Protein AF-A0A9D5K988-F1 (afdb_monomer_lite)

Secondary structure (DSSP, 8-state):
---HHHHHHHHHHHHHHHHHHHHHHHHTT-SPP--HHHHHHHHHHHHHHHHHHHHHHHHHTT-TTHHHHHHHHHHHHHHHHHHHHHHHHHTT-HHHHHHHHHHHHHHHHHHHHT---HHHHHHHHHHHHHHHHHHHHHHHHHHHHHS-THHHHHHHHHHHHHHHHHHHHHHHHHHHHTT-

InterPro domains:
  IPR058371 Domain of unknown function DUF8058 [PF26247] (1-113)

Organism: NCBI:txid2052148

Radius of gyration: 17.26 Å; chains: 1; bounding box: 43×41×44 Å

Foldseek 3Di:
DVPLQVQLVLLQVVLVVLVVVVVVCVVVVVQDPDALLSVLLNVLSNVLSVLSNVLSVCSVVVHPCSLLSSLLSLLSLLLNLVVQLVVCVVVVVVVSNVVSVVSNVVSVVVLVVPDDDLSSVVSSLVSNLVSLCSNLVSVQVRDVVPHDNPPSVVSVVVVVVVSVVSVVVSVVVVVVVVVD

Sequence (180 aa):
MKHKWITAIYGFVIGAAMVVTWIALFVTGQAEPLRCGFTAHLFSELLTAVFMIVAGVLIMAGRRTQRWVTYFGFGLLLNATLGAFVFYIVNFSIGIFLMSFLSFAVTVVLAAINYERLRDLTFLTLGVVLYACINIGGEALESIVQGPIAQSLWGILTYISLAFVSVVVLLIIQIRRDKD

pLDDT: mean 87.68, std 13.34, range [54.44, 98.56]

Structure (mmCIF, N/CA/C/O backbone):
data_AF-A0A9D5K988-F1
#
_entry.id   AF-A0A9D5K988-F1
#
loop_
_atom_site.group_PDB
_atom_site.id
_atom_site.type_symbol
_atom_site.label_atom_id
_atom_site.label_alt_id
_atom_site.label_comp_id
_atom_site.label_asym_id
_atom_site.label_entity_id
_atom_site.label_seq_id
_atom_site.pdbx_PDB_ins_code
_atom_site.Cartn_x
_atom_site.Cartn_y
_atom_site.Cartn_z
_atom_site.occupancy
_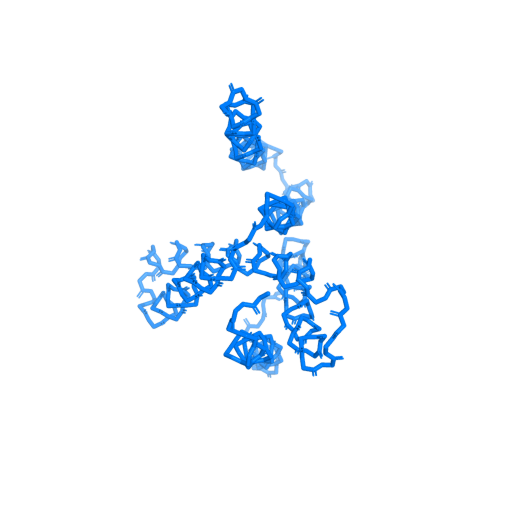atom_site.B_iso_or_equiv
_atom_site.auth_seq_id
_atom_site.auth_comp_id
_atom_site.auth_asym_id
_atom_site.auth_atom_id
_atom_site.pdbx_PDB_model_num
ATOM 1 N N . MET A 1 1 ? -11.200 0.678 16.483 1.00 89.56 1 MET A N 1
ATOM 2 C CA . MET A 1 1 ? -11.257 -0.339 15.415 1.00 89.56 1 MET A CA 1
ATOM 3 C C . MET A 1 1 ? -12.193 -1.431 15.873 1.00 89.56 1 MET A C 1
ATOM 5 O O . MET A 1 1 ? -11.963 -1.977 16.951 1.00 89.56 1 MET A O 1
ATOM 9 N N . LYS A 1 2 ? -13.243 -1.695 15.094 1.00 89.31 2 LYS A N 1
ATOM 10 C CA . LYS A 1 2 ? -14.290 -2.671 15.423 1.00 89.31 2 LYS A CA 1
ATOM 11 C C . LYS A 1 2 ? -13.828 -4.106 15.148 1.00 89.31 2 LYS A C 1
ATOM 13 O O . LYS A 1 2 ? -14.024 -4.980 15.981 1.00 89.31 2 LYS A O 1
ATOM 18 N N . HIS A 1 3 ? -13.112 -4.326 14.043 1.00 94.38 3 HIS A N 1
ATOM 19 C CA . HIS A 1 3 ? -12.713 -5.659 13.573 1.00 94.38 3 HIS A CA 1
ATOM 20 C C . HIS A 1 3 ? -11.201 -5.877 13.698 1.00 94.38 3 HIS A C 1
ATOM 22 O O . HIS A 1 3 ? -10.508 -6.144 12.715 1.00 94.38 3 HIS A O 1
ATOM 28 N N . LYS A 1 4 ? -10.674 -5.734 14.922 1.00 95.00 4 LYS A N 1
ATOM 29 C CA . LYS A 1 4 ? -9.226 -5.769 15.205 1.00 95.00 4 LYS A CA 1
ATOM 30 C C . LYS A 1 4 ? -8.548 -7.045 14.704 1.00 95.00 4 LYS A C 1
ATOM 32 O O . LYS A 1 4 ? -7.587 -6.951 13.955 1.00 95.00 4 LYS A O 1
ATOM 37 N N . TRP A 1 5 ? -9.067 -8.215 15.072 1.00 96.81 5 TRP A N 1
ATOM 38 C CA . TRP A 1 5 ? -8.434 -9.502 14.761 1.00 96.81 5 TRP A CA 1
ATOM 39 C C . TRP A 1 5 ? -8.309 -9.772 13.264 1.00 96.81 5 TRP A C 1
ATOM 41 O O . TRP A 1 5 ? -7.213 -10.042 12.786 1.00 96.81 5 TRP A O 1
ATOM 51 N N . ILE A 1 6 ? -9.407 -9.623 12.518 1.00 97.69 6 ILE A N 1
ATOM 52 C CA . ILE A 1 6 ? -9.414 -9.825 11.061 1.00 97.69 6 ILE A CA 1
ATOM 53 C C . ILE A 1 6 ? -8.446 -8.846 10.392 1.00 97.69 6 ILE A C 1
ATOM 55 O O . ILE A 1 6 ? -7.650 -9.245 9.549 1.00 97.69 6 ILE A O 1
ATOM 59 N N . THR A 1 7 ? -8.460 -7.580 10.820 1.00 97.88 7 THR A N 1
ATOM 60 C CA . THR A 1 7 ? -7.563 -6.552 10.272 1.00 97.88 7 THR A CA 1
ATOM 61 C C . THR A 1 7 ? -6.094 -6.856 10.567 1.00 97.88 7 THR A C 1
ATOM 63 O O . THR A 1 7 ? -5.241 -6.664 9.704 1.00 97.88 7 THR A O 1
ATOM 66 N N . ALA A 1 8 ? -5.794 -7.357 11.768 1.00 97.94 8 ALA A N 1
ATOM 67 C CA . ALA A 1 8 ? -4.438 -7.703 12.165 1.00 97.94 8 ALA A CA 1
ATOM 68 C C . ALA A 1 8 ? -3.888 -8.890 11.369 1.00 97.94 8 ALA A C 1
ATOM 70 O O . ALA A 1 8 ? -2.776 -8.812 10.851 1.00 97.94 8 ALA A O 1
ATOM 71 N N . ILE A 1 9 ? -4.685 -9.956 11.239 1.00 98.00 9 ILE A N 1
ATOM 72 C CA . ILE A 1 9 ? -4.328 -11.143 10.453 1.00 98.00 9 ILE A CA 1
ATOM 73 C C . ILE A 1 9 ? -4.134 -10.752 8.991 1.00 98.00 9 ILE A C 1
ATOM 75 O O . ILE A 1 9 ? -3.117 -11.102 8.402 1.00 98.00 9 ILE A O 1
ATOM 79 N N . TYR A 1 10 ? -5.063 -9.976 8.426 1.00 98.12 10 TYR A N 1
ATOM 80 C CA . TYR A 1 10 ? -4.963 -9.495 7.052 1.00 98.12 10 TYR A CA 1
ATOM 81 C C . TYR A 1 10 ? -3.666 -8.715 6.811 1.00 98.12 10 TYR A C 1
ATOM 83 O O . TYR A 1 10 ? -2.923 -9.038 5.887 1.00 98.12 10 TYR A O 1
ATOM 91 N N . GLY A 1 11 ? -3.353 -7.736 7.668 1.00 97.56 11 GLY A N 1
ATOM 92 C CA . GLY A 1 11 ? -2.128 -6.946 7.537 1.00 97.56 11 GLY A CA 1
ATOM 93 C C . GLY A 1 11 ? -0.860 -7.786 7.647 1.00 97.56 11 GLY A C 1
ATOM 94 O O . GLY A 1 11 ? 0.047 -7.642 6.830 1.00 97.56 11 GLY A O 1
ATOM 95 N N . PHE A 1 12 ? -0.819 -8.719 8.599 1.00 96.94 12 PHE A N 1
ATOM 96 C CA . PHE A 1 12 ? 0.323 -9.611 8.758 1.00 96.94 12 PHE A CA 1
ATOM 97 C C . PHE A 1 12 ? 0.510 -10.533 7.546 1.00 96.94 12 PHE A C 1
ATOM 99 O O . PHE A 1 12 ? 1.614 -10.625 7.017 1.00 96.94 12 PHE A O 1
ATOM 106 N N . VAL A 1 13 ? -0.565 -11.177 7.079 1.00 97.50 13 VAL A N 1
ATOM 107 C CA . VAL A 1 13 ? -0.522 -12.120 5.951 1.00 97.50 13 VAL A CA 1
ATOM 108 C C . VAL A 1 13 ? -0.138 -11.416 4.654 1.00 97.50 13 VAL A C 1
ATOM 110 O O . VAL A 1 13 ? 0.760 -11.893 3.968 1.00 97.50 13 VAL A O 1
ATOM 113 N N . ILE A 1 14 ? -0.759 -10.277 4.328 1.00 97.88 14 ILE A N 1
ATOM 114 C CA . ILE A 1 14 ? -0.429 -9.533 3.104 1.00 97.88 14 ILE A CA 1
ATOM 115 C C . ILE A 1 14 ? 1.012 -9.030 3.147 1.00 97.88 14 ILE A C 1
ATOM 117 O O . ILE A 1 14 ? 1.755 -9.242 2.193 1.00 97.88 14 ILE A O 1
ATOM 121 N N . GLY A 1 15 ? 1.438 -8.419 4.255 1.00 97.88 15 GLY A N 1
ATOM 122 C CA . GLY A 1 15 ? 2.808 -7.926 4.365 1.00 97.88 15 GLY A CA 1
ATOM 123 C C . GLY A 1 15 ? 3.845 -9.052 4.283 1.00 97.88 15 GLY A C 1
ATOM 124 O O . GLY A 1 15 ? 4.831 -8.924 3.562 1.00 97.88 15 GLY A O 1
ATOM 125 N N . ALA A 1 16 ? 3.603 -10.192 4.938 1.00 97.75 16 ALA A N 1
ATOM 126 C CA . ALA A 1 16 ? 4.477 -11.360 4.827 1.00 97.75 16 ALA A CA 1
ATOM 127 C C . ALA A 1 16 ? 4.503 -11.927 3.397 1.00 97.75 16 ALA A C 1
ATOM 129 O O . ALA A 1 16 ? 5.577 -12.227 2.880 1.00 97.75 16 ALA A O 1
ATOM 130 N N . ALA A 1 17 ? 3.347 -12.024 2.734 1.00 96.50 17 ALA A N 1
ATOM 131 C CA . ALA A 1 17 ? 3.252 -12.493 1.354 1.00 96.50 17 ALA A CA 1
ATOM 132 C C . ALA A 1 17 ? 4.014 -11.583 0.379 1.00 96.50 17 ALA A C 1
ATOM 134 O O . ALA A 1 17 ? 4.691 -12.093 -0.512 1.00 96.50 17 ALA A O 1
ATOM 135 N N . MET A 1 18 ? 3.973 -10.258 0.569 1.00 96.94 18 MET A N 1
ATOM 136 C CA . MET A 1 18 ? 4.767 -9.312 -0.226 1.00 96.94 18 MET A CA 1
ATOM 137 C C . MET A 1 18 ? 6.272 -9.561 -0.062 1.00 96.94 18 MET A C 1
ATOM 139 O O . MET A 1 18 ? 6.986 -9.661 -1.057 1.00 96.94 18 MET A O 1
ATOM 143 N N . VAL A 1 19 ? 6.756 -9.732 1.175 1.00 97.44 19 VAL A N 1
ATOM 144 C CA . VAL A 1 19 ? 8.176 -10.038 1.435 1.00 97.44 19 VAL A CA 1
ATOM 145 C C . VAL A 1 19 ? 8.583 -11.361 0.784 1.00 97.44 19 VAL A C 1
ATOM 147 O O . VAL A 1 19 ? 9.605 -11.421 0.105 1.00 97.44 19 VAL A O 1
ATOM 150 N N . VAL A 1 20 ? 7.776 -12.412 0.951 1.00 97.31 20 VAL A N 1
ATOM 151 C CA . VAL A 1 20 ? 8.038 -13.730 0.349 1.00 97.31 20 VAL A CA 1
ATOM 152 C C . VAL A 1 20 ? 8.060 -13.647 -1.177 1.00 97.31 20 VAL A C 1
ATOM 154 O O . VAL A 1 20 ? 8.944 -14.232 -1.797 1.00 97.31 20 VAL A O 1
ATOM 157 N N . THR A 1 21 ? 7.135 -12.894 -1.777 1.00 94.62 21 THR A N 1
ATOM 158 C CA . THR A 1 21 ? 7.072 -12.693 -3.232 1.00 94.62 21 THR A CA 1
ATOM 159 C C . THR A 1 21 ? 8.353 -12.042 -3.743 1.00 94.62 21 THR A C 1
ATOM 161 O O . THR A 1 21 ? 8.974 -12.567 -4.662 1.00 94.62 21 THR A O 1
ATOM 164 N N . TRP A 1 22 ? 8.813 -10.964 -3.104 1.00 95.44 22 TRP A N 1
ATOM 165 C CA . TRP A 1 22 ? 10.065 -10.313 -3.490 1.00 95.44 22 TRP A CA 1
ATOM 166 C C . TRP A 1 22 ? 11.281 -11.223 -3.341 1.00 95.44 22 TRP A C 1
ATOM 168 O O . TRP A 1 22 ? 12.094 -11.307 -4.259 1.00 95.44 22 TRP A O 1
ATOM 178 N N . ILE A 1 23 ? 11.391 -11.956 -2.228 1.00 95.88 23 ILE A N 1
ATOM 179 C CA . ILE A 1 23 ? 12.470 -12.936 -2.038 1.00 95.88 23 ILE A CA 1
ATOM 180 C C . ILE A 1 23 ? 12.448 -13.978 -3.164 1.00 95.88 23 ILE A C 1
ATOM 182 O O . ILE A 1 23 ? 13.494 -14.272 -3.741 1.00 95.88 23 ILE A O 1
ATOM 186 N N . ALA A 1 24 ? 11.272 -14.506 -3.515 1.00 95.81 24 ALA A N 1
ATOM 187 C CA . ALA A 1 24 ? 11.129 -15.480 -4.591 1.00 95.81 24 ALA A CA 1
ATOM 188 C C . ALA A 1 24 ? 11.544 -14.905 -5.955 1.00 95.81 24 ALA A C 1
ATOM 190 O O . ALA A 1 24 ? 12.272 -15.571 -6.691 1.00 95.81 24 ALA A O 1
ATOM 191 N N . LEU A 1 25 ? 11.153 -13.667 -6.278 1.00 93.62 25 LEU A N 1
ATOM 192 C CA . LEU A 1 25 ? 11.545 -12.995 -7.523 1.00 93.62 25 LEU A CA 1
ATOM 193 C C . LEU A 1 25 ? 13.066 -12.813 -7.626 1.00 93.62 25 LEU A C 1
ATOM 195 O O . LEU A 1 25 ? 13.643 -13.071 -8.682 1.00 93.62 25 LEU A O 1
ATOM 199 N N . PHE A 1 26 ? 13.736 -12.440 -6.532 1.00 94.38 26 PHE A N 1
ATOM 200 C CA . PHE A 1 26 ? 15.198 -12.335 -6.511 1.00 94.38 26 PHE A CA 1
ATOM 201 C C . PHE A 1 26 ? 15.884 -13.696 -6.654 1.00 94.38 26 PHE A C 1
ATOM 203 O O . PHE A 1 26 ? 16.802 -13.836 -7.457 1.00 94.38 26 PHE A O 1
ATOM 210 N N . VAL A 1 27 ? 15.430 -14.712 -5.914 1.00 96.50 27 VAL A N 1
ATOM 211 C CA . VAL A 1 27 ? 16.026 -16.060 -5.943 1.00 96.50 27 VAL A CA 1
ATOM 212 C C . VAL A 1 27 ? 15.844 -16.738 -7.303 1.00 96.50 27 VAL A C 1
ATOM 214 O O . VAL A 1 27 ? 16.730 -17.461 -7.751 1.00 96.50 27 VAL A O 1
ATOM 217 N N . THR A 1 28 ? 14.719 -16.498 -7.978 1.00 96.75 28 THR A N 1
ATOM 218 C CA . THR A 1 28 ? 14.427 -17.063 -9.309 1.00 96.75 28 THR A CA 1
ATOM 219 C C . THR A 1 28 ? 15.022 -16.256 -10.464 1.00 96.75 28 THR A C 1
ATOM 221 O O . THR A 1 28 ? 14.888 -16.668 -11.615 1.00 96.75 28 THR A O 1
ATOM 224 N N . GLY A 1 29 ? 15.670 -15.118 -10.187 1.00 93.56 29 GLY A N 1
ATOM 225 C CA . GLY A 1 29 ? 16.202 -14.225 -11.220 1.00 93.56 29 GLY A CA 1
ATOM 226 C C . GLY A 1 29 ? 15.121 -13.530 -12.056 1.00 93.56 29 GLY A C 1
ATOM 227 O O . GLY A 1 29 ? 15.412 -13.065 -13.152 1.00 93.56 29 GLY A O 1
ATOM 228 N N . GLN A 1 30 ? 13.880 -13.479 -11.561 1.00 92.38 30 GLN A N 1
ATOM 229 C CA . GLN A 1 30 ? 12.759 -12.786 -12.205 1.00 92.38 30 GLN A CA 1
ATOM 230 C C . GLN A 1 30 ? 12.681 -11.300 -11.825 1.00 92.38 30 GLN A C 1
ATOM 232 O O . GLN A 1 30 ? 11.914 -10.556 -12.429 1.00 92.38 30 GLN A O 1
ATOM 237 N N . ALA A 1 31 ? 13.455 -10.863 -10.829 1.00 90.31 31 ALA A N 1
ATOM 238 C CA . ALA A 1 31 ? 13.594 -9.451 -10.498 1.00 90.31 31 ALA A CA 1
ATOM 239 C C . ALA A 1 31 ? 14.332 -8.696 -11.616 1.00 90.31 31 ALA A C 1
ATOM 241 O O . ALA A 1 31 ? 15.368 -9.150 -12.109 1.00 90.31 31 ALA A O 1
ATOM 242 N N . GLU A 1 32 ? 13.817 -7.526 -11.991 1.00 85.62 32 GLU A N 1
ATOM 243 C CA . GLU A 1 32 ? 14.482 -6.656 -12.959 1.00 85.62 32 GLU A CA 1
ATOM 244 C C . GLU A 1 32 ? 15.835 -6.140 -12.425 1.00 85.62 32 GLU A C 1
ATOM 246 O O . GLU A 1 32 ? 16.062 -6.088 -11.209 1.00 85.62 32 GLU A O 1
ATOM 251 N N . PRO A 1 33 ? 16.760 -5.725 -13.313 1.00 86.00 33 PRO A N 1
ATOM 252 C CA . PRO A 1 33 ? 17.995 -5.073 -12.899 1.00 86.00 33 PRO A CA 1
ATOM 253 C C . PRO A 1 33 ? 17.725 -3.835 -12.036 1.00 86.00 33 PRO A C 1
ATOM 255 O O . PRO A 1 33 ? 16.810 -3.060 -12.311 1.00 86.00 33 PRO A O 1
ATOM 258 N N . LEU A 1 34 ? 18.578 -3.600 -11.034 1.00 82.81 34 LEU A N 1
ATOM 259 C CA . LEU A 1 34 ? 18.477 -2.445 -10.139 1.00 82.81 34 LEU A CA 1
ATOM 260 C C . LEU A 1 34 ? 18.705 -1.127 -10.898 1.00 82.81 34 LEU A C 1
ATOM 262 O O . LEU A 1 34 ? 19.826 -0.636 -11.026 1.00 82.81 34 LEU A O 1
ATOM 266 N N . ARG A 1 35 ? 17.612 -0.560 -11.405 1.00 86.12 35 ARG A N 1
ATOM 267 C CA . ARG A 1 35 ? 17.502 0.783 -11.988 1.00 86.12 35 ARG A CA 1
ATOM 268 C C . ARG A 1 35 ? 16.764 1.708 -11.024 1.00 86.12 35 ARG A C 1
ATOM 270 O O . ARG A 1 35 ? 16.168 1.235 -10.057 1.00 86.12 35 ARG A O 1
ATOM 277 N N . CYS A 1 36 ? 16.813 3.023 -11.243 1.00 78.88 36 CYS A N 1
ATOM 278 C CA . CYS A 1 36 ? 16.229 3.992 -10.308 1.00 78.88 36 CYS A CA 1
ATOM 279 C C . CYS A 1 36 ? 14.718 3.787 -10.095 1.00 78.88 36 CYS A C 1
ATOM 281 O O . CYS A 1 36 ? 14.284 3.750 -8.944 1.00 78.88 36 CYS A O 1
ATOM 283 N N . GLY A 1 37 ? 13.939 3.589 -11.162 1.00 81.88 37 GLY A N 1
ATOM 284 C CA . GLY A 1 37 ? 12.499 3.341 -11.096 1.00 81.88 37 GLY A CA 1
ATOM 285 C C . GLY A 1 37 ? 12.184 2.023 -10.401 1.00 81.88 37 GLY A C 1
ATOM 286 O O . GLY A 1 37 ? 11.449 2.014 -9.416 1.00 81.88 37 GLY A O 1
ATOM 287 N N . PHE A 1 38 ? 12.833 0.932 -10.816 1.00 87.94 38 PHE A N 1
ATOM 288 C CA . PHE A 1 38 ? 12.660 -0.373 -10.168 1.00 87.94 38 PHE A CA 1
ATOM 289 C C . PHE A 1 38 ? 13.046 -0.351 -8.680 1.00 87.94 38 PHE A C 1
ATOM 291 O O . PHE A 1 38 ? 12.337 -0.899 -7.840 1.00 87.94 38 PHE A O 1
ATOM 298 N N . THR A 1 39 ? 14.135 0.334 -8.318 1.00 85.06 39 THR A N 1
ATOM 299 C CA . THR A 1 39 ? 14.575 0.462 -6.919 1.00 85.06 39 THR A CA 1
ATOM 300 C C . THR A 1 39 ? 13.553 1.232 -6.086 1.00 85.06 39 THR A C 1
ATOM 302 O O . THR A 1 39 ? 13.270 0.847 -4.951 1.00 85.06 39 THR A O 1
ATOM 305 N N . ALA A 1 40 ? 12.971 2.301 -6.633 1.00 86.94 40 ALA A N 1
ATOM 306 C CA . ALA A 1 40 ? 11.918 3.051 -5.957 1.00 86.94 40 ALA A CA 1
ATOM 307 C C . ALA A 1 40 ? 10.634 2.225 -5.811 1.00 86.94 40 ALA A C 1
ATOM 309 O O . ALA A 1 40 ? 10.026 2.227 -4.739 1.00 86.94 40 ALA A O 1
ATOM 310 N N . HIS A 1 41 ? 10.262 1.474 -6.850 1.00 93.12 41 HIS A N 1
ATOM 311 C CA . HIS A 1 41 ? 9.132 0.555 -6.814 1.00 93.12 41 HIS A CA 1
ATOM 312 C C . HIS A 1 41 ? 9.312 -0.500 -5.719 1.00 93.12 41 HIS A C 1
ATOM 314 O O . HIS A 1 41 ? 8.510 -0.557 -4.784 1.00 93.12 41 HIS A O 1
ATOM 320 N N . LEU A 1 42 ? 10.432 -1.226 -5.742 1.00 92.25 42 LEU A N 1
ATOM 321 C CA . LEU A 1 42 ? 10.812 -2.189 -4.710 1.00 92.25 42 LEU A CA 1
ATOM 322 C C . LEU A 1 42 ? 10.779 -1.568 -3.308 1.00 92.25 42 LEU A C 1
ATOM 324 O O . LEU A 1 42 ? 10.213 -2.145 -2.380 1.00 92.25 42 LEU A O 1
ATOM 328 N N . PHE A 1 43 ? 11.360 -0.378 -3.141 1.00 92.75 43 PHE A N 1
ATOM 329 C CA . PHE A 1 43 ? 11.360 0.320 -1.858 1.00 92.75 43 PHE A CA 1
ATOM 330 C C . PHE A 1 43 ? 9.938 0.634 -1.380 1.00 92.75 43 PHE A C 1
ATOM 332 O O . PHE A 1 43 ? 9.624 0.416 -0.210 1.00 92.75 43 PHE A O 1
ATOM 339 N N . SER A 1 44 ? 9.059 1.100 -2.271 1.00 94.25 44 SER A N 1
ATOM 340 C CA . SER A 1 44 ? 7.663 1.397 -1.939 1.00 94.25 44 SER A CA 1
ATOM 341 C C . SER A 1 44 ? 6.876 0.144 -1.531 1.00 94.25 44 SER A C 1
ATOM 343 O O . SER A 1 44 ? 6.091 0.185 -0.578 1.00 94.25 44 SER A O 1
ATOM 345 N N . GLU A 1 45 ? 7.119 -0.994 -2.181 1.00 95.88 45 GLU A N 1
ATOM 346 C CA . GLU A 1 45 ? 6.470 -2.261 -1.847 1.00 95.88 45 GLU A CA 1
ATOM 347 C C . GLU A 1 45 ? 6.990 -2.848 -0.531 1.00 95.88 45 GLU A C 1
ATOM 349 O O . GLU A 1 45 ? 6.195 -3.268 0.311 1.00 95.88 45 GLU A O 1
ATOM 354 N N . LEU A 1 46 ? 8.303 -2.800 -0.287 1.00 94.50 46 LEU A N 1
ATOM 355 C CA . LEU A 1 46 ? 8.886 -3.200 0.997 1.00 94.50 46 LEU A CA 1
ATOM 356 C C . LEU A 1 46 ? 8.397 -2.307 2.141 1.00 94.50 46 LEU A C 1
ATOM 358 O O . LEU A 1 46 ? 8.059 -2.809 3.214 1.00 94.50 46 LEU A O 1
ATOM 362 N N . LEU A 1 47 ? 8.295 -0.995 1.913 1.00 94.88 47 LEU A N 1
ATOM 363 C CA . LEU A 1 47 ? 7.724 -0.059 2.879 1.00 94.88 47 LEU A CA 1
ATOM 364 C C . LEU A 1 47 ? 6.272 -0.433 3.202 1.00 94.88 47 LEU A C 1
ATOM 366 O O . LEU A 1 47 ? 5.901 -0.516 4.373 1.00 94.88 47 LEU A O 1
ATOM 370 N N . THR A 1 48 ? 5.471 -0.725 2.175 1.00 98.06 48 THR A N 1
ATOM 371 C CA . THR A 1 48 ? 4.092 -1.212 2.326 1.00 98.06 48 THR A CA 1
ATOM 372 C C . THR A 1 48 ? 4.051 -2.473 3.185 1.00 98.06 48 THR A C 1
ATOM 374 O O . THR A 1 48 ? 3.324 -2.517 4.178 1.00 98.06 48 THR A O 1
ATOM 377 N N . ALA A 1 49 ? 4.878 -3.470 2.867 1.00 97.94 49 ALA A N 1
ATOM 378 C CA . ALA A 1 49 ? 4.940 -4.729 3.595 1.00 97.94 49 ALA A CA 1
ATOM 379 C C . ALA A 1 49 ? 5.290 -4.533 5.080 1.00 97.94 49 ALA A C 1
ATOM 381 O O . ALA A 1 49 ? 4.600 -5.060 5.956 1.00 97.94 49 ALA A O 1
ATOM 382 N N . VAL A 1 50 ? 6.309 -3.716 5.376 1.00 97.12 50 VAL A N 1
ATOM 383 C CA . VAL A 1 50 ? 6.714 -3.382 6.750 1.00 97.12 50 VAL A CA 1
ATOM 384 C C . VAL A 1 50 ? 5.567 -2.719 7.507 1.00 97.12 50 VAL A C 1
ATOM 386 O O . VAL A 1 50 ? 5.240 -3.146 8.614 1.00 97.12 50 VAL A O 1
ATOM 389 N N . PHE A 1 51 ? 4.912 -1.714 6.922 1.00 97.62 51 PHE A N 1
ATOM 390 C CA . PHE A 1 51 ? 3.799 -1.030 7.580 1.00 97.62 51 PHE A CA 1
ATOM 391 C C . PHE A 1 51 ? 2.595 -1.951 7.811 1.00 97.62 51 PHE A C 1
ATOM 393 O O . PHE A 1 51 ? 1.972 -1.857 8.868 1.00 97.62 51 PHE A O 1
ATOM 400 N N . MET A 1 52 ? 2.296 -2.872 6.891 1.00 98.44 52 MET A N 1
ATOM 401 C CA . MET A 1 52 ? 1.218 -3.855 7.057 1.00 98.44 52 MET A CA 1
ATOM 402 C C . MET A 1 52 ? 1.518 -4.862 8.181 1.00 98.44 52 MET A C 1
ATOM 404 O O . MET A 1 52 ? 0.654 -5.112 9.028 1.00 98.44 52 MET A O 1
ATOM 408 N N . ILE A 1 53 ? 2.756 -5.368 8.267 1.00 98.06 53 ILE A N 1
ATOM 409 C CA . ILE A 1 53 ? 3.198 -6.257 9.357 1.00 98.06 53 ILE A CA 1
ATOM 410 C C . ILE A 1 53 ? 3.159 -5.519 10.698 1.00 98.06 53 ILE A C 1
ATOM 412 O O . ILE A 1 53 ? 2.565 -6.005 11.664 1.00 98.06 53 ILE A O 1
ATOM 416 N N . VAL A 1 54 ? 3.754 -4.323 10.764 1.00 97.06 54 VAL A N 1
ATOM 417 C CA . VAL A 1 54 ? 3.798 -3.512 11.988 1.00 97.06 54 VAL A CA 1
ATOM 418 C C . VAL A 1 54 ? 2.388 -3.132 12.435 1.00 97.06 54 VAL A C 1
ATOM 420 O O . VAL A 1 54 ? 2.094 -3.219 13.626 1.00 97.06 54 VAL A O 1
ATOM 423 N N . ALA A 1 55 ? 1.485 -2.774 11.516 1.00 96.88 55 ALA A N 1
ATOM 424 C CA . ALA A 1 55 ? 0.081 -2.531 11.836 1.00 96.88 55 ALA A CA 1
ATOM 425 C C . ALA A 1 55 ? -0.562 -3.758 12.500 1.00 96.88 55 ALA A C 1
ATOM 427 O O . ALA A 1 55 ? -1.152 -3.624 13.574 1.00 96.88 55 ALA A O 1
ATOM 428 N N . GLY A 1 56 ? -0.387 -4.953 11.923 1.00 96.75 56 GLY A N 1
ATOM 429 C CA . GLY A 1 56 ? -0.888 -6.202 12.500 1.00 96.75 56 GLY A CA 1
ATOM 430 C C . GLY A 1 56 ? -0.367 -6.453 13.917 1.00 96.75 56 GLY A C 1
ATOM 431 O O . GLY A 1 56 ? -1.153 -6.688 14.839 1.00 96.75 56 GLY A O 1
ATOM 432 N N . VAL A 1 57 ? 0.945 -6.302 14.124 1.00 97.00 57 VAL A N 1
ATOM 433 C CA . VAL A 1 57 ? 1.586 -6.450 15.442 1.00 97.00 57 VAL A CA 1
ATOM 434 C C . VAL A 1 57 ? 1.063 -5.419 16.446 1.00 97.00 57 VAL A C 1
ATOM 436 O O . VAL A 1 57 ? 0.725 -5.774 17.575 1.00 97.00 57 VAL A O 1
ATOM 439 N N . LEU A 1 58 ? 0.940 -4.146 16.058 1.00 95.50 58 LEU A N 1
ATOM 440 C CA . LEU A 1 58 ? 0.441 -3.084 16.938 1.00 95.50 58 LEU A CA 1
ATOM 441 C C . LEU A 1 58 ? -1.030 -3.279 17.323 1.00 95.50 58 LEU A C 1
ATOM 443 O O . LEU A 1 58 ? -1.399 -2.936 18.452 1.00 95.50 58 LEU A O 1
ATOM 447 N N . ILE A 1 59 ? -1.858 -3.816 16.418 1.00 97.25 59 ILE A N 1
ATOM 448 C CA . ILE A 1 59 ? -3.253 -4.162 16.715 1.00 97.25 59 ILE A CA 1
ATOM 449 C C . ILE A 1 59 ? -3.307 -5.282 17.757 1.00 97.25 59 ILE A C 1
ATOM 451 O O . ILE A 1 59 ? -4.000 -5.129 18.766 1.00 97.25 59 ILE A O 1
ATOM 455 N N . MET A 1 60 ? -2.551 -6.369 17.554 1.00 96.25 60 MET A N 1
ATOM 456 C CA . MET A 1 60 ? -2.491 -7.493 18.501 1.00 96.25 60 MET A CA 1
ATOM 457 C C . MET A 1 60 ? -1.943 -7.064 19.866 1.00 96.25 60 MET A C 1
ATOM 459 O O . MET A 1 60 ? -2.467 -7.461 20.901 1.00 96.25 60 MET A O 1
ATOM 463 N N . ALA A 1 61 ? -0.948 -6.176 19.879 1.00 96.31 61 ALA A N 1
ATOM 464 C CA . ALA A 1 61 ? -0.377 -5.610 21.097 1.00 96.31 61 ALA A CA 1
ATOM 465 C C . ALA A 1 61 ? -1.252 -4.518 21.750 1.00 96.31 61 ALA A C 1
ATOM 467 O O . ALA A 1 61 ? -0.842 -3.914 22.743 1.00 96.31 61 ALA A O 1
ATOM 468 N N . GLY A 1 62 ? -2.423 -4.194 21.186 1.00 94.88 62 GLY A N 1
ATOM 469 C CA . GLY A 1 62 ? -3.354 -3.214 21.752 1.00 94.88 62 GLY A CA 1
ATOM 470 C C . GLY A 1 62 ? -2.800 -1.786 21.841 1.00 94.88 62 GLY A C 1
ATOM 471 O O . GLY A 1 62 ? -3.262 -0.993 22.663 1.00 94.88 62 GLY A O 1
ATOM 472 N N . ARG A 1 63 ? -1.810 -1.422 21.015 1.00 95.25 63 ARG A N 1
ATOM 473 C CA . ARG A 1 63 ? -1.126 -0.122 21.115 1.00 95.25 63 ARG A CA 1
ATOM 474 C C . ARG A 1 63 ? -2.018 1.026 20.635 1.00 95.25 63 ARG A C 1
ATOM 476 O O . ARG A 1 63 ? -2.818 0.876 19.711 1.00 95.25 63 ARG A O 1
ATOM 483 N N . ARG A 1 64 ? -1.866 2.215 21.231 1.00 90.50 64 ARG A N 1
ATOM 484 C CA . ARG A 1 64 ? -2.655 3.416 20.868 1.00 90.50 64 ARG A CA 1
ATOM 485 C C . ARG A 1 64 ? -2.426 3.862 19.418 1.00 90.50 64 ARG A C 1
ATOM 487 O O . ARG A 1 64 ? -3.355 4.341 18.775 1.00 90.50 64 ARG A O 1
ATOM 494 N N . THR A 1 65 ? -1.216 3.661 18.902 1.00 91.31 65 THR A N 1
ATOM 495 C CA . THR A 1 65 ? -0.802 4.029 17.539 1.00 91.31 65 THR A CA 1
ATOM 496 C C . THR A 1 65 ? -1.304 3.069 16.460 1.00 91.31 65 THR A C 1
ATOM 498 O O . THR A 1 65 ? -1.212 3.408 15.283 1.00 91.31 65 THR A O 1
ATOM 501 N N . GLN A 1 66 ? -1.886 1.916 16.830 1.00 95.88 66 GLN A N 1
ATOM 502 C CA . GLN A 1 66 ? -2.302 0.868 15.886 1.00 95.88 66 GLN A CA 1
ATOM 503 C C . GLN A 1 66 ? -3.158 1.419 14.738 1.00 95.88 66 GLN A C 1
ATOM 505 O O . GLN A 1 66 ? -2.976 1.051 13.584 1.00 95.88 66 GLN A O 1
ATOM 510 N N . ARG A 1 67 ? -4.057 2.359 15.050 1.00 95.88 67 ARG A N 1
ATOM 511 C CA . ARG A 1 67 ? -5.030 2.893 14.100 1.00 95.88 67 ARG A CA 1
ATOM 512 C C . ARG A 1 67 ? -4.347 3.670 12.979 1.00 95.88 67 ARG A C 1
ATOM 514 O O . ARG A 1 67 ? -4.599 3.392 11.817 1.00 95.88 67 ARG A O 1
ATOM 521 N N . TRP A 1 68 ? -3.469 4.608 13.320 1.00 94.81 68 TRP A N 1
ATOM 522 C CA . TRP A 1 68 ? -2.830 5.484 12.333 1.00 94.81 68 TRP A CA 1
ATOM 523 C C . TRP A 1 68 ? -1.895 4.698 11.422 1.00 94.81 68 TRP A C 1
ATOM 525 O O . TRP A 1 68 ? -1.933 4.879 10.213 1.00 94.81 68 TRP A O 1
ATOM 535 N N . VAL A 1 69 ? -1.135 3.763 12.002 1.00 95.75 69 VAL A N 1
ATOM 536 C CA . VAL A 1 69 ? -0.244 2.871 11.249 1.00 95.75 69 VAL A CA 1
ATOM 537 C C . VAL A 1 69 ? -1.043 1.964 10.310 1.00 95.75 69 VAL A C 1
ATOM 539 O O . VAL A 1 69 ? -0.641 1.785 9.167 1.00 95.75 69 VAL A O 1
ATOM 542 N N . THR A 1 70 ? -2.205 1.459 10.745 1.00 98.19 70 THR A N 1
ATOM 543 C CA . THR A 1 70 ? -3.079 0.632 9.893 1.00 98.19 70 THR A CA 1
ATOM 544 C C . THR A 1 70 ? -3.594 1.408 8.689 1.00 98.19 70 THR A C 1
ATOM 546 O O . THR A 1 70 ? -3.453 0.939 7.568 1.00 98.19 70 THR A O 1
ATOM 549 N N . TYR A 1 71 ? -4.171 2.598 8.895 1.00 98.19 71 TYR A N 1
ATOM 550 C CA . TYR A 1 71 ? -4.687 3.391 7.774 1.00 98.19 71 TYR A CA 1
ATOM 551 C C . TYR A 1 71 ? -3.574 3.853 6.843 1.00 98.19 71 TYR A C 1
ATOM 553 O O . TYR A 1 71 ? -3.753 3.822 5.634 1.00 98.19 71 TYR A O 1
ATOM 561 N N . PHE A 1 72 ? -2.410 4.212 7.379 1.00 97.00 72 PHE A N 1
ATOM 562 C CA . PHE A 1 72 ? -1.257 4.537 6.552 1.00 97.00 72 PHE A CA 1
ATOM 563 C C . PHE A 1 72 ? -0.807 3.343 5.695 1.00 97.00 72 PHE A C 1
ATOM 565 O O . PHE A 1 72 ? -0.652 3.487 4.485 1.00 97.00 72 PHE A O 1
ATOM 572 N N . GLY A 1 73 ? -0.691 2.150 6.291 1.00 97.88 73 GLY A N 1
ATOM 573 C CA . GLY A 1 73 ? -0.386 0.909 5.573 1.00 97.88 73 GLY A CA 1
ATOM 574 C C . GLY A 1 73 ? -1.435 0.555 4.516 1.00 97.88 73 GLY A C 1
ATOM 575 O O . GLY A 1 73 ? -1.080 0.223 3.390 1.00 97.88 73 GLY A O 1
ATOM 576 N N . PHE A 1 74 ? -2.724 0.714 4.831 1.00 98.56 74 PHE A N 1
ATOM 577 C CA . PHE A 1 74 ? -3.809 0.562 3.859 1.00 98.56 74 PHE A CA 1
ATOM 578 C C . PHE A 1 74 ? -3.682 1.547 2.700 1.00 98.56 74 PHE A C 1
ATOM 580 O O . PHE A 1 74 ? -3.910 1.163 1.563 1.00 98.56 74 PHE A O 1
ATOM 587 N N . GLY A 1 75 ? -3.284 2.792 2.959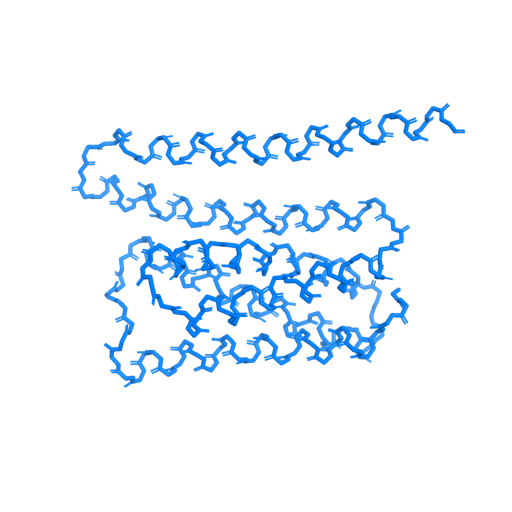 1.00 97.62 75 GLY A N 1
ATOM 588 C CA . GLY A 1 75 ? -3.056 3.782 1.913 1.00 97.62 75 GLY A CA 1
ATOM 589 C C . GLY A 1 75 ? -1.961 3.361 0.936 1.00 97.62 75 GLY A C 1
ATOM 590 O O . GLY A 1 75 ? -2.165 3.397 -0.276 1.00 97.62 75 GLY A O 1
ATOM 591 N N . LEU A 1 76 ? -0.824 2.907 1.471 1.00 96.94 76 LEU A N 1
ATOM 592 C CA . LEU A 1 76 ? 0.273 2.361 0.671 1.00 96.94 76 LEU A CA 1
ATOM 593 C C . LEU A 1 76 ? -0.205 1.158 -0.170 1.00 96.94 76 LEU A C 1
ATOM 595 O O . LEU A 1 76 ? -0.015 1.129 -1.385 1.00 96.94 76 LEU A O 1
ATOM 599 N N . LEU A 1 77 ? -0.900 0.205 0.464 1.00 98.31 77 LEU A N 1
ATOM 600 C CA . LEU A 1 77 ? -1.376 -1.021 -0.181 1.00 98.31 77 LEU A CA 1
ATOM 601 C C . LEU A 1 77 ? -2.441 -0.763 -1.253 1.00 98.31 77 LEU A C 1
ATOM 603 O O . LEU A 1 77 ? -2.419 -1.413 -2.298 1.00 98.31 77 LEU A O 1
ATOM 607 N N . LEU A 1 78 ? -3.367 0.172 -1.025 1.00 98.12 78 LEU A N 1
ATOM 608 C CA . LEU A 1 78 ? -4.372 0.545 -2.022 1.00 98.12 78 LEU A CA 1
ATOM 609 C C . LEU A 1 78 ? -3.708 1.063 -3.292 1.00 98.12 78 LEU A C 1
ATOM 611 O O . LEU A 1 78 ? -4.123 0.677 -4.376 1.00 98.12 78 LEU A O 1
ATOM 615 N N . ASN A 1 79 ? -2.672 1.894 -3.171 1.00 95.62 79 ASN A N 1
ATOM 616 C CA . ASN A 1 79 ? -1.984 2.413 -4.346 1.00 95.62 79 ASN A CA 1
ATOM 617 C C . ASN A 1 79 ? -1.191 1.313 -5.074 1.00 95.62 79 ASN A C 1
ATOM 619 O O . ASN A 1 79 ? -1.312 1.182 -6.290 1.00 95.62 79 ASN A O 1
ATOM 623 N N . ALA A 1 80 ? -0.479 0.458 -4.329 1.00 95.88 80 ALA A N 1
ATOM 624 C CA . ALA 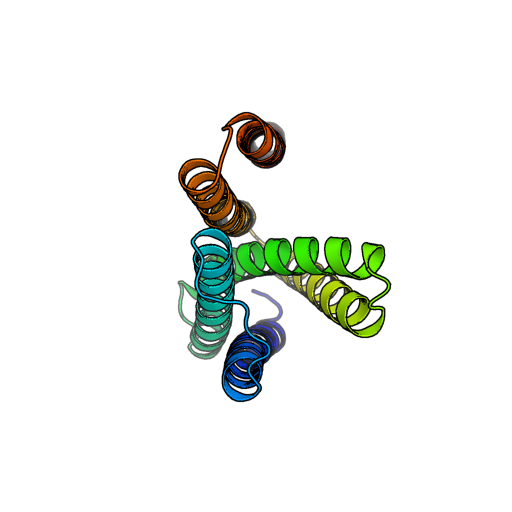A 1 80 ? 0.232 -0.695 -4.890 1.00 95.88 80 ALA A CA 1
ATOM 625 C C . ALA A 1 80 ? -0.708 -1.634 -5.670 1.00 95.88 80 ALA A C 1
ATOM 627 O O . ALA A 1 80 ? -0.468 -1.977 -6.826 1.00 95.88 80 ALA A O 1
ATOM 628 N N . THR A 1 81 ? -1.829 -2.014 -5.053 1.00 96.62 81 THR A N 1
ATOM 629 C CA . THR A 1 81 ? -2.799 -2.942 -5.653 1.00 96.62 81 THR A CA 1
ATOM 630 C C . THR A 1 81 ? -3.608 -2.312 -6.785 1.00 96.62 81 THR A C 1
ATOM 632 O O . THR A 1 81 ? -3.938 -3.022 -7.735 1.00 96.62 81 THR A O 1
ATOM 635 N N . LEU A 1 82 ? -3.877 -1.000 -6.735 1.00 95.25 82 LEU A N 1
ATOM 636 C CA . LEU A 1 82 ? -4.470 -0.240 -7.841 1.00 95.25 82 LEU A CA 1
ATOM 637 C C . LEU A 1 82 ? -3.564 -0.289 -9.077 1.00 95.25 82 LEU A C 1
ATOM 639 O O . LEU A 1 82 ? -4.010 -0.687 -10.151 1.00 95.25 82 LEU A O 1
ATOM 643 N N . GLY A 1 83 ? -2.287 0.072 -8.908 1.00 91.19 83 GLY A N 1
ATOM 644 C CA . GLY A 1 83 ? -1.302 0.058 -9.989 1.00 91.19 83 GLY A CA 1
ATOM 645 C C . GLY A 1 83 ? -1.145 -1.335 -10.597 1.00 91.19 83 GLY A C 1
ATOM 646 O O . GLY A 1 83 ? -1.274 -1.497 -11.811 1.00 91.19 83 GLY A O 1
ATOM 647 N N . ALA A 1 84 ? -0.973 -2.354 -9.751 1.00 91.88 84 ALA A N 1
ATOM 648 C CA . ALA A 1 84 ? -0.846 -3.734 -10.201 1.00 91.88 84 ALA A CA 1
ATOM 649 C C . ALA A 1 84 ? -2.093 -4.220 -10.956 1.00 91.88 84 ALA A C 1
ATOM 651 O O . ALA A 1 84 ? -1.957 -4.770 -12.048 1.00 91.88 84 ALA A O 1
ATOM 652 N N . PHE A 1 85 ? -3.315 -3.999 -10.448 1.00 90.94 85 PHE A N 1
ATOM 653 C CA . PHE A 1 85 ? -4.493 -4.494 -11.167 1.00 90.94 85 PHE A CA 1
ATOM 654 C C . PHE A 1 85 ? -4.641 -3.814 -12.536 1.00 90.94 85 PHE A C 1
ATOM 656 O O . PHE A 1 85 ? -4.963 -4.507 -13.501 1.00 90.94 85 PHE A O 1
ATOM 663 N N . VAL A 1 86 ? -4.403 -2.496 -12.639 1.00 91.38 86 VAL A N 1
ATOM 664 C CA . VAL A 1 86 ? -4.504 -1.755 -13.911 1.00 91.38 86 VAL A CA 1
ATOM 665 C C . VAL A 1 86 ? -3.458 -2.258 -14.901 1.00 91.38 86 VAL A C 1
ATOM 667 O O . VAL A 1 86 ? -3.769 -2.503 -16.064 1.00 91.38 86 VAL A O 1
ATOM 670 N N . PHE A 1 87 ? -2.228 -2.475 -14.441 1.00 91.31 87 PHE A N 1
ATOM 671 C CA . PHE A 1 87 ? -1.163 -3.007 -15.280 1.00 91.31 87 PHE A CA 1
ATOM 672 C C . PHE A 1 87 ? -1.489 -4.420 -15.786 1.00 91.31 87 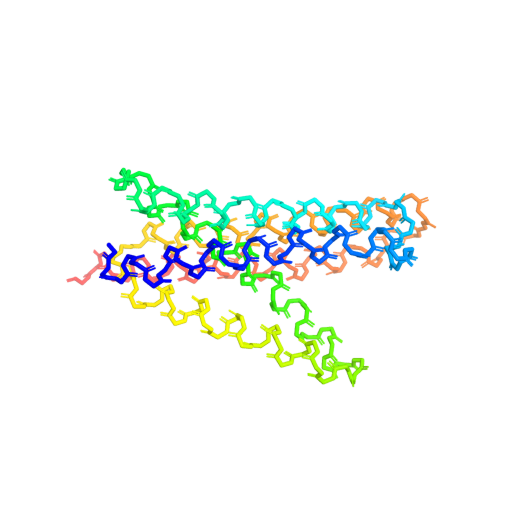PHE A C 1
ATOM 674 O O . PHE A 1 87 ? -1.405 -4.695 -16.985 1.00 91.31 87 PHE A O 1
ATOM 681 N N . TYR A 1 88 ? -1.906 -5.326 -14.900 1.00 92.81 88 TYR A N 1
ATOM 682 C CA . TYR A 1 88 ? -2.089 -6.732 -15.260 1.00 92.81 88 TYR A CA 1
ATOM 683 C C . TYR A 1 88 ? -3.368 -7.019 -16.048 1.00 92.81 88 TYR A C 1
ATOM 685 O O . TYR A 1 88 ? -3.378 -7.990 -16.806 1.00 92.81 88 TYR A O 1
ATOM 693 N N . ILE A 1 89 ? -4.412 -6.185 -15.948 1.00 94.44 89 ILE A N 1
ATOM 694 C CA . ILE A 1 89 ? -5.565 -6.307 -16.853 1.00 94.44 89 ILE A CA 1
ATOM 695 C C . ILE A 1 89 ? -5.190 -5.928 -18.290 1.00 94.44 89 ILE A C 1
ATOM 697 O O . ILE A 1 89 ? -5.599 -6.614 -19.222 1.00 94.44 89 ILE A O 1
ATOM 701 N N . VAL A 1 90 ? -4.357 -4.898 -18.476 1.00 94.44 90 VAL A N 1
ATOM 702 C CA . VAL A 1 90 ? -3.888 -4.476 -19.808 1.00 94.44 90 VAL A CA 1
ATOM 703 C C . VAL A 1 90 ? -2.950 -5.517 -20.428 1.00 94.44 90 VAL A C 1
ATOM 705 O O . VAL A 1 90 ? -2.989 -5.739 -21.634 1.00 94.44 90 VAL A O 1
ATOM 708 N N . ASN A 1 91 ? -2.153 -6.202 -19.605 1.00 94.25 91 ASN A N 1
ATOM 709 C CA . ASN A 1 91 ? -1.226 -7.251 -20.045 1.00 94.25 91 ASN A CA 1
ATOM 710 C C . ASN A 1 91 ? -1.847 -8.664 -20.081 1.00 94.25 91 ASN A C 1
ATOM 712 O O . ASN A 1 91 ? -1.127 -9.642 -20.258 1.00 94.25 91 ASN A O 1
ATOM 716 N N . PHE A 1 92 ? -3.169 -8.794 -19.906 1.00 94.19 92 PHE A N 1
ATOM 717 C CA . PHE A 1 92 ? -3.904 -10.071 -19.920 1.00 94.19 92 PHE A CA 1
ATOM 718 C C . PHE A 1 92 ? -3.413 -11.134 -18.910 1.00 94.19 92 PHE A C 1
ATOM 720 O O . PHE A 1 92 ? -3.684 -12.328 -19.058 1.00 94.19 92 PHE A O 1
ATOM 727 N N . SER A 1 93 ? -2.772 -10.712 -17.819 1.00 94.12 93 SER A N 1
ATOM 728 C CA . SER A 1 93 ? -2.319 -11.589 -16.730 1.00 94.12 93 SER A CA 1
ATOM 729 C C . SER A 1 93 ? -3.418 -11.763 -15.680 1.00 94.12 93 SER A C 1
ATOM 731 O O . SER A 1 93 ? -3.347 -11.227 -14.572 1.00 94.12 93 SER A O 1
ATOM 733 N N . ILE A 1 94 ? -4.451 -12.535 -16.034 1.00 94.56 94 ILE A N 1
ATOM 734 C CA . ILE A 1 94 ? -5.699 -12.674 -15.256 1.00 94.56 94 ILE A CA 1
ATOM 735 C C . ILE A 1 94 ? -5.443 -13.083 -13.797 1.00 94.56 94 ILE A C 1
ATOM 737 O O . ILE A 1 94 ? -6.081 -12.550 -12.891 1.00 94.56 94 ILE A O 1
ATOM 741 N N . GLY A 1 95 ? -4.503 -14.002 -13.551 1.00 94.06 95 GLY A N 1
ATOM 742 C CA . GLY A 1 95 ? -4.210 -14.492 -12.199 1.00 94.06 95 GLY A CA 1
ATOM 743 C C . GLY A 1 95 ? -3.763 -13.379 -11.248 1.00 94.06 95 GLY A C 1
ATOM 744 O O . GLY A 1 95 ? -4.339 -13.213 -10.174 1.00 94.06 95 GLY A O 1
ATOM 745 N N . ILE A 1 96 ? -2.784 -12.572 -11.669 1.00 92.56 96 ILE A N 1
ATOM 746 C CA . ILE A 1 96 ? -2.262 -11.474 -10.846 1.00 92.56 96 ILE A CA 1
ATOM 747 C C . ILE A 1 96 ? -3.298 -10.354 -10.744 1.00 92.56 96 ILE A C 1
ATOM 749 O O . ILE A 1 96 ? -3.528 -9.838 -9.653 1.00 92.56 96 ILE A O 1
ATOM 753 N N . PHE A 1 97 ? -4.003 -10.052 -11.839 1.00 94.69 97 PHE A N 1
ATOM 754 C CA . PHE A 1 97 ? -5.119 -9.108 -11.825 1.00 94.69 97 PHE A CA 1
ATOM 755 C C . PHE A 1 97 ? -6.150 -9.447 -10.733 1.00 94.69 97 PHE A C 1
ATOM 757 O O . PHE A 1 97 ? -6.485 -8.582 -9.924 1.00 94.69 97 PHE A O 1
ATOM 764 N N . LEU A 1 98 ? -6.617 -10.700 -10.664 1.00 95.69 98 LEU A N 1
ATOM 765 C CA . LEU A 1 98 ? -7.606 -11.127 -9.668 1.00 95.69 98 LEU A CA 1
ATOM 766 C C . LEU A 1 98 ? -7.069 -11.011 -8.236 1.00 95.69 98 LEU A C 1
ATOM 768 O O . LEU A 1 98 ? -7.798 -10.573 -7.345 1.00 95.69 98 LEU A O 1
ATOM 772 N N . MET A 1 99 ? -5.800 -11.361 -8.008 1.00 95.00 99 MET A N 1
ATOM 773 C CA . MET A 1 99 ? -5.165 -11.223 -6.694 1.00 95.00 99 MET A CA 1
ATOM 774 C C . MET A 1 99 ? -5.047 -9.757 -6.259 1.00 95.00 99 MET A C 1
ATOM 776 O O . MET A 1 99 ? -5.368 -9.428 -5.111 1.00 95.00 99 MET A O 1
ATOM 780 N N . SER A 1 100 ? -4.627 -8.870 -7.164 1.00 94.25 100 SER A N 1
ATOM 781 C CA . SER A 1 100 ? -4.523 -7.433 -6.900 1.00 94.25 100 SER A CA 1
ATOM 782 C C . SER A 1 100 ? -5.899 -6.813 -6.666 1.00 94.25 100 SER A C 1
ATOM 784 O O . SER A 1 100 ? -6.076 -6.081 -5.695 1.00 94.25 100 SER A O 1
ATOM 786 N N . PHE A 1 101 ? -6.899 -7.167 -7.480 1.00 95.69 101 PHE A N 1
ATOM 787 C CA . PHE A 1 101 ? -8.278 -6.710 -7.311 1.00 95.69 101 PHE A CA 1
ATOM 788 C C . PHE A 1 101 ? -8.873 -7.157 -5.970 1.00 95.69 101 PHE A C 1
ATOM 790 O O . PHE A 1 101 ? -9.438 -6.341 -5.242 1.00 95.69 101 PHE A O 1
ATOM 797 N N . LEU A 1 102 ? -8.713 -8.433 -5.602 1.00 97.00 102 LEU A N 1
ATOM 798 C CA . LEU A 1 102 ? -9.210 -8.948 -4.327 1.00 97.00 102 LEU A CA 1
ATOM 799 C C . LEU A 1 102 ? -8.528 -8.253 -3.142 1.00 97.00 102 LEU A C 1
ATOM 801 O O . LEU A 1 102 ? -9.198 -7.859 -2.188 1.00 97.00 102 LEU A O 1
ATOM 805 N N . SER A 1 103 ? -7.211 -8.056 -3.216 1.00 97.25 103 SER A N 1
ATOM 806 C CA . SER A 1 103 ? -6.452 -7.348 -2.181 1.00 97.25 103 SER A CA 1
ATOM 807 C C . SER A 1 103 ? -6.910 -5.895 -2.042 1.00 97.25 103 SER A C 1
ATOM 809 O O . SER A 1 103 ? -7.139 -5.430 -0.924 1.00 97.25 103 SER A O 1
ATOM 811 N N . PHE A 1 104 ? -7.130 -5.204 -3.162 1.00 97.31 104 PHE A N 1
ATOM 812 C CA . PHE A 1 104 ? -7.684 -3.854 -3.184 1.00 97.31 104 PHE A CA 1
ATOM 813 C C . PHE A 1 104 ? -9.075 -3.813 -2.533 1.00 97.31 104 PHE A C 1
ATOM 815 O O . PHE A 1 104 ? -9.300 -3.057 -1.587 1.00 97.31 104 PHE A O 1
ATOM 822 N N . ALA A 1 105 ? -9.995 -4.676 -2.974 1.00 97.44 105 ALA A N 1
ATOM 823 C CA . ALA A 1 105 ? -11.367 -4.723 -2.475 1.00 97.44 105 ALA A CA 1
ATOM 824 C C . ALA A 1 105 ? -11.432 -5.026 -0.969 1.00 97.44 105 ALA A C 1
ATOM 826 O O . ALA A 1 105 ? -12.127 -4.328 -0.228 1.00 97.44 105 ALA A O 1
ATOM 827 N N . VAL A 1 106 ? -10.668 -6.015 -0.488 1.00 98.12 106 VAL A N 1
ATOM 828 C CA . VAL A 1 106 ? -10.599 -6.339 0.946 1.00 98.12 106 VAL A CA 1
ATOM 829 C C . VAL A 1 106 ? -10.016 -5.170 1.740 1.00 98.12 106 VAL A C 1
ATOM 831 O O . VAL A 1 106 ? -10.549 -4.842 2.800 1.00 98.12 106 VAL A O 1
ATOM 834 N N . THR A 1 107 ? -8.987 -4.488 1.226 1.00 98.31 107 THR A N 1
ATOM 835 C CA . THR A 1 107 ? -8.419 -3.302 1.887 1.00 98.31 107 THR A CA 1
ATOM 836 C C . THR A 1 107 ? -9.453 -2.184 2.014 1.00 98.31 107 THR A C 1
ATOM 838 O O . THR A 1 107 ? -9.615 -1.631 3.103 1.00 98.31 107 THR A O 1
ATOM 841 N N . VAL A 1 108 ? -10.205 -1.883 0.946 1.00 97.56 108 VAL A N 1
ATOM 842 C CA . VAL A 1 108 ? -11.284 -0.878 0.970 1.00 97.56 108 VAL A CA 1
ATOM 843 C C . VAL A 1 108 ? -12.355 -1.249 1.995 1.00 97.56 108 VAL A C 1
ATOM 845 O O . VAL A 1 108 ? -12.733 -0.412 2.815 1.00 97.56 108 VAL A O 1
ATOM 848 N N . VAL A 1 109 ? -12.817 -2.504 1.997 1.00 97.88 109 VAL A N 1
ATOM 849 C CA . VAL A 1 109 ? -13.828 -2.980 2.953 1.00 97.88 109 VAL A CA 1
ATOM 850 C C . VAL A 1 109 ? -13.315 -2.868 4.388 1.00 97.88 109 VAL A C 1
ATOM 852 O O . VAL A 1 109 ? -14.006 -2.309 5.239 1.00 97.88 109 VAL A O 1
ATOM 855 N N . LEU A 1 110 ? -12.096 -3.335 4.673 1.00 98.00 110 LEU A N 1
ATOM 856 C CA . LEU A 1 110 ? -11.511 -3.261 6.014 1.00 98.00 110 LEU A CA 1
ATOM 857 C C . LEU A 1 110 ? -11.286 -1.818 6.476 1.00 98.00 110 LEU A C 1
ATOM 859 O O . LEU A 1 110 ? -11.501 -1.525 7.656 1.00 98.00 110 LEU A O 1
ATOM 863 N N . ALA A 1 111 ? -10.891 -0.916 5.576 1.00 97.62 111 ALA A N 1
ATOM 864 C CA . ALA A 1 111 ? -10.792 0.510 5.862 1.00 97.62 111 ALA A CA 1
ATOM 865 C C . ALA A 1 111 ? -12.173 1.101 6.188 1.00 97.62 111 ALA A C 1
ATOM 867 O O . ALA A 1 111 ? -12.327 1.774 7.205 1.00 97.62 111 ALA A O 1
ATOM 868 N N . ALA A 1 112 ? -13.199 0.790 5.391 1.00 96.44 112 ALA A N 1
ATOM 869 C CA . ALA A 1 112 ? -14.555 1.297 5.585 1.00 96.44 112 ALA A CA 1
ATOM 870 C C . ALA A 1 112 ? -15.184 0.813 6.904 1.00 96.44 112 ALA A C 1
ATOM 872 O O . ALA A 1 112 ? -15.676 1.623 7.688 1.00 96.44 112 ALA A O 1
ATOM 873 N N . ILE A 1 113 ? -15.123 -0.488 7.215 1.00 96.62 113 ILE A N 1
ATOM 874 C CA . ILE A 1 113 ? -15.748 -1.031 8.438 1.00 96.62 113 ILE A CA 1
ATOM 875 C C . ILE A 1 113 ? -15.028 -0.595 9.721 1.00 96.62 113 ILE A C 1
ATOM 877 O O . ILE A 1 113 ? -15.629 -0.557 10.799 1.00 96.62 113 ILE A O 1
ATOM 881 N N . ASN A 1 114 ? -13.731 -0.283 9.636 1.00 96.25 114 ASN A N 1
ATOM 882 C CA . ASN A 1 114 ? -12.969 0.212 10.775 1.00 96.25 114 ASN A CA 1
ATOM 883 C C . ASN A 1 114 ? -12.993 1.736 10.888 1.00 96.25 114 ASN A C 1
ATOM 885 O O . ASN A 1 114 ? -12.399 2.238 11.847 1.00 96.25 114 ASN A O 1
ATOM 889 N N . TYR A 1 115 ? -13.607 2.467 9.953 1.00 95.56 115 TYR A N 1
ATOM 890 C CA . TYR A 1 115 ? -13.616 3.930 9.932 1.00 95.56 115 TYR A CA 1
ATOM 891 C C . TYR A 1 115 ? -14.356 4.491 11.149 1.00 95.56 115 TYR A C 1
ATOM 893 O O . TYR A 1 115 ? -15.420 4.009 11.532 1.00 95.56 115 TYR A O 1
ATOM 901 N N . GLU A 1 116 ? -13.758 5.489 11.803 1.00 94.12 116 GLU A N 1
ATOM 902 C CA . GLU A 1 116 ? -14.376 6.180 12.947 1.00 94.12 116 GLU A CA 1
ATOM 903 C C . GLU A 1 116 ? -14.125 7.689 12.907 1.00 94.12 116 GLU A C 1
ATOM 905 O O . GLU A 1 116 ? -14.964 8.445 13.388 1.00 94.12 116 GLU A O 1
ATOM 910 N N . ARG A 1 117 ? -12.972 8.154 12.398 1.00 94.44 117 ARG A N 1
ATOM 911 C CA . ARG A 1 117 ? -12.584 9.572 12.459 1.00 94.44 117 ARG A CA 1
ATOM 912 C C . ARG A 1 117 ? -11.962 10.038 11.149 1.00 94.44 117 ARG A C 1
ATOM 914 O O . ARG A 1 117 ? -11.239 9.295 10.503 1.00 94.44 117 ARG A O 1
ATOM 921 N N . LEU A 1 118 ? -12.134 11.317 10.820 1.00 89.75 118 LEU A N 1
ATOM 922 C CA . LEU A 1 118 ? -11.537 11.945 9.629 1.00 89.75 118 LEU A CA 1
ATOM 923 C C . LEU A 1 118 ? -10.010 11.814 9.576 1.00 89.75 118 LEU A C 1
ATOM 925 O O . LEU A 1 118 ? -9.452 11.575 8.511 1.00 89.75 118 LEU A O 1
ATOM 929 N N . ARG A 1 119 ? -9.350 11.833 10.740 1.00 91.25 119 ARG A N 1
ATOM 930 C CA . ARG A 1 119 ? -7.907 11.578 10.858 1.00 91.25 119 ARG A CA 1
ATOM 931 C C . ARG A 1 119 ? -7.474 10.248 10.223 1.00 91.25 119 ARG A C 1
ATOM 933 O O . ARG A 1 119 ? -6.341 10.133 9.777 1.00 91.25 119 ARG A O 1
ATOM 940 N N . ASP A 1 120 ? -8.353 9.251 10.179 1.00 95.12 120 ASP A N 1
ATOM 941 C CA . ASP A 1 120 ? -8.063 7.968 9.539 1.00 95.12 120 ASP A CA 1
ATOM 942 C C . ASP A 1 120 ? -7.926 8.116 8.021 1.00 95.12 120 ASP A C 1
ATOM 944 O O . ASP A 1 120 ? -6.996 7.565 7.439 1.00 95.12 120 ASP A O 1
ATOM 948 N N . LEU A 1 121 ? -8.798 8.920 7.400 1.00 94.19 121 LEU A N 1
ATOM 949 C CA . LEU A 1 121 ? -8.699 9.251 5.977 1.00 94.19 121 LEU A CA 1
ATOM 950 C C . LEU A 1 121 ? -7.446 10.069 5.698 1.00 94.19 121 LEU A C 1
ATOM 952 O O . LEU A 1 121 ? -6.785 9.816 4.703 1.00 94.19 121 LEU A O 1
ATOM 956 N N . THR A 1 122 ? -7.061 10.980 6.598 1.00 91.31 122 THR A N 1
ATOM 957 C CA . THR A 1 122 ? -5.789 11.702 6.470 1.00 91.31 122 THR A CA 1
ATOM 958 C C . THR A 1 122 ? -4.613 10.728 6.371 1.00 91.31 122 THR A C 1
ATOM 960 O O . THR A 1 122 ? -3.817 10.838 5.446 1.00 91.31 122 THR A O 1
ATOM 963 N N . PHE A 1 123 ? -4.511 9.743 7.271 1.00 94.94 123 PHE A N 1
ATOM 964 C CA . PHE A 1 123 ? -3.428 8.753 7.217 1.00 94.94 123 PHE A CA 1
ATOM 965 C C . PHE A 1 123 ? -3.523 7.828 6.001 1.00 94.94 123 PHE A C 1
ATOM 967 O O . PHE A 1 123 ? -2.491 7.526 5.408 1.00 94.94 123 PHE A O 1
ATOM 974 N N . LEU A 1 124 ? -4.733 7.426 5.602 1.00 96.50 124 LEU A N 1
ATOM 975 C CA . LEU A 1 124 ? -4.961 6.658 4.377 1.00 96.50 124 LEU A CA 1
ATOM 976 C C . LEU A 1 124 ? -4.438 7.414 3.150 1.00 96.50 124 LEU A C 1
ATOM 978 O O . LEU A 1 124 ? -3.641 6.885 2.381 1.00 96.50 124 LEU A O 1
ATOM 982 N N . THR A 1 125 ? -4.828 8.676 2.994 1.00 93.44 125 THR A N 1
ATOM 983 C CA . THR A 1 125 ? -4.398 9.518 1.877 1.00 93.44 125 THR A CA 1
ATOM 984 C C . THR A 1 125 ? -2.902 9.789 1.918 1.00 93.44 125 THR A C 1
ATOM 986 O O . THR A 1 125 ? -2.260 9.717 0.878 1.00 93.44 125 THR A O 1
ATOM 989 N N . LEU A 1 126 ? -2.319 10.032 3.096 1.00 91.69 126 LEU A N 1
ATOM 990 C CA . LEU A 1 126 ? -0.868 10.187 3.229 1.00 91.69 126 LEU A CA 1
ATOM 991 C C . LEU A 1 126 ? -0.114 8.933 2.770 1.00 91.69 126 LEU A C 1
ATOM 993 O O . LEU A 1 126 ? 0.904 9.066 2.098 1.00 91.69 126 LEU A O 1
ATOM 997 N N . GLY A 1 127 ? -0.625 7.736 3.077 1.00 95.62 127 GLY A N 1
ATOM 998 C CA . GLY A 1 127 ? -0.075 6.484 2.555 1.00 95.62 127 GLY A CA 1
ATOM 999 C C . GLY A 1 127 ? -0.146 6.421 1.026 1.00 95.62 127 GLY A C 1
ATOM 1000 O O . GLY A 1 127 ? 0.872 6.205 0.375 1.00 95.62 127 GLY A O 1
ATOM 1001 N N . VAL A 1 128 ? -1.316 6.697 0.435 1.00 96.00 128 VAL A N 1
ATOM 1002 C CA . VAL A 1 128 ? -1.490 6.713 -1.034 1.00 96.00 128 VAL A CA 1
ATOM 1003 C C . VAL A 1 128 ? -0.505 7.681 -1.695 1.00 96.00 128 VAL A C 1
ATOM 1005 O O . VAL A 1 128 ? 0.210 7.302 -2.624 1.00 96.00 128 VAL A O 1
ATOM 1008 N N . VAL A 1 129 ? -0.445 8.919 -1.195 1.00 91.69 129 VAL A N 1
ATOM 1009 C CA . VAL A 1 129 ? 0.410 9.982 -1.735 1.00 91.69 129 VAL A CA 1
ATOM 1010 C C . VAL A 1 129 ? 1.884 9.621 -1.602 1.00 91.69 129 VAL A C 1
ATOM 1012 O O . VAL A 1 129 ? 2.620 9.777 -2.570 1.00 91.69 129 VAL A O 1
ATOM 1015 N N . LEU A 1 130 ? 2.324 9.096 -0.453 1.00 92.00 130 LEU A N 1
ATOM 1016 C CA . LEU A 1 130 ? 3.723 8.708 -0.280 1.00 92.00 130 LEU A CA 1
ATOM 1017 C C . LEU A 1 130 ? 4.126 7.608 -1.267 1.00 92.00 130 LEU A C 1
ATOM 1019 O O . LEU A 1 130 ? 5.167 7.734 -1.908 1.00 92.00 130 LEU A O 1
ATOM 1023 N N . TYR A 1 131 ? 3.303 6.563 -1.419 1.00 94.94 131 TYR A N 1
ATOM 1024 C CA . TYR A 1 131 ? 3.578 5.492 -2.380 1.00 94.94 131 TYR A CA 1
ATOM 1025 C C . TYR A 1 131 ? 3.711 6.049 -3.803 1.00 94.94 131 TYR A C 1
ATOM 1027 O O . TYR A 1 131 ? 4.662 5.714 -4.510 1.00 94.94 131 TYR A O 1
ATOM 1035 N N . ALA A 1 132 ? 2.797 6.943 -4.202 1.00 91.19 132 ALA A N 1
ATOM 1036 C CA . ALA A 1 132 ? 2.836 7.584 -5.514 1.00 91.19 132 ALA A CA 1
ATOM 1037 C C . ALA A 1 132 ? 4.124 8.396 -5.693 1.00 91.19 132 ALA A C 1
ATOM 1039 O O . ALA A 1 132 ? 4.841 8.197 -6.668 1.00 91.19 132 ALA A O 1
ATOM 1040 N N . CYS A 1 133 ? 4.452 9.264 -4.732 1.00 88.00 133 CYS A N 1
ATOM 1041 C CA . CYS A 1 133 ? 5.640 10.112 -4.794 1.00 88.00 133 CYS A CA 1
ATOM 1042 C C . CYS A 1 133 ? 6.937 9.305 -4.910 1.00 88.00 133 CYS A C 1
ATOM 1044 O O . CYS A 1 133 ? 7.827 9.716 -5.648 1.00 88.00 133 CYS A O 1
ATOM 1046 N N . ILE A 1 134 ? 7.051 8.170 -4.209 1.00 89.12 134 ILE A N 1
ATOM 1047 C CA . ILE A 1 134 ? 8.231 7.301 -4.305 1.00 89.12 134 ILE A CA 1
ATOM 1048 C C . ILE A 1 134 ? 8.366 6.742 -5.726 1.00 89.12 134 ILE A C 1
ATOM 1050 O O . ILE A 1 134 ? 9.416 6.918 -6.338 1.00 89.12 134 ILE A O 1
ATOM 1054 N N . ASN A 1 135 ? 7.316 6.109 -6.260 1.00 91.44 135 ASN A N 1
ATOM 1055 C CA . ASN A 1 135 ? 7.367 5.470 -7.582 1.00 91.44 135 ASN A CA 1
ATOM 1056 C C . ASN A 1 135 ? 7.614 6.497 -8.692 1.00 91.44 135 ASN A C 1
ATOM 1058 O O . ASN A 1 135 ? 8.552 6.358 -9.471 1.00 91.44 135 ASN A O 1
ATOM 1062 N N . ILE A 1 136 ? 6.847 7.586 -8.691 1.00 87.94 136 ILE A N 1
ATOM 1063 C CA . ILE A 1 136 ? 6.977 8.672 -9.667 1.00 87.94 136 ILE A CA 1
ATOM 1064 C C . ILE A 1 136 ? 8.348 9.337 -9.571 1.00 87.94 136 ILE A C 1
ATOM 1066 O O . ILE A 1 136 ? 8.965 9.632 -10.589 1.00 87.94 136 ILE A O 1
ATOM 1070 N N . GLY A 1 137 ? 8.834 9.594 -8.354 1.00 85.62 137 GLY A N 1
ATOM 1071 C CA . GLY A 1 137 ? 10.162 10.161 -8.143 1.00 85.62 137 GLY A CA 1
ATOM 1072 C C . GLY A 1 137 ? 11.259 9.246 -8.687 1.00 85.62 137 GLY A C 1
ATOM 1073 O O . GLY A 1 137 ? 12.203 9.732 -9.307 1.00 85.62 137 GLY A O 1
ATOM 1074 N N . GLY A 1 138 ? 11.106 7.930 -8.516 1.00 87.38 138 GLY A N 1
ATOM 1075 C CA . GLY A 1 138 ? 11.993 6.921 -9.089 1.00 87.38 138 GLY A CA 1
ATOM 1076 C C . GLY A 1 138 ? 11.996 6.916 -10.614 1.00 87.38 138 GLY A C 1
ATOM 1077 O O . GLY A 1 138 ? 13.065 6.980 -11.217 1.00 87.38 138 GLY A O 1
ATOM 1078 N N . GLU A 1 139 ? 10.817 6.895 -11.236 1.00 87.50 139 GLU A N 1
ATOM 1079 C CA . GLU A 1 139 ? 10.660 6.952 -12.696 1.00 87.50 139 GLU A CA 1
ATOM 1080 C C . GLU A 1 139 ? 11.182 8.269 -13.280 1.00 87.50 139 GLU A C 1
ATOM 1082 O O . GLU A 1 139 ? 11.879 8.281 -14.295 1.00 87.50 139 GLU A O 1
ATOM 1087 N N . ALA A 1 140 ? 10.896 9.395 -12.625 1.00 84.62 140 ALA A N 1
ATOM 1088 C CA . ALA A 1 140 ? 11.396 10.699 -13.034 1.00 84.62 140 ALA A CA 1
ATOM 1089 C C . ALA A 1 140 ? 12.926 10.746 -12.972 1.00 84.62 140 ALA A C 1
ATOM 1091 O O . A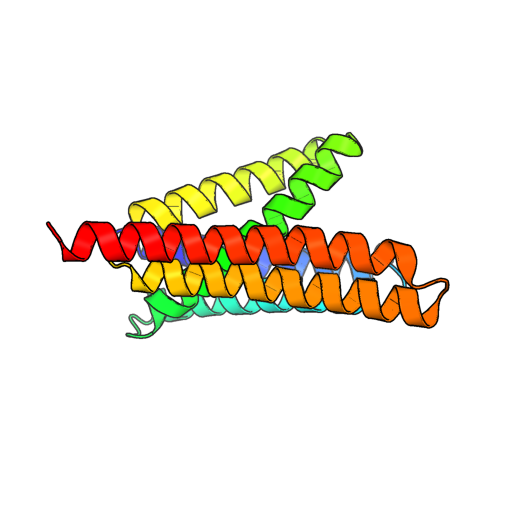LA A 1 140 ? 13.563 11.170 -13.937 1.00 84.62 140 ALA A O 1
ATOM 1092 N N . LEU A 1 141 ? 13.523 10.252 -11.884 1.00 82.50 141 LEU A N 1
ATOM 1093 C CA . LEU A 1 141 ? 14.973 10.152 -11.757 1.00 82.50 141 LEU A CA 1
ATOM 1094 C C . LEU A 1 141 ? 15.567 9.239 -12.838 1.00 82.50 141 LEU A C 1
ATOM 1096 O O . LEU A 1 141 ? 16.561 9.605 -13.459 1.00 82.50 141 LEU A O 1
ATOM 1100 N N . GLU A 1 142 ? 14.940 8.093 -13.111 1.00 85.06 142 GLU A N 1
ATO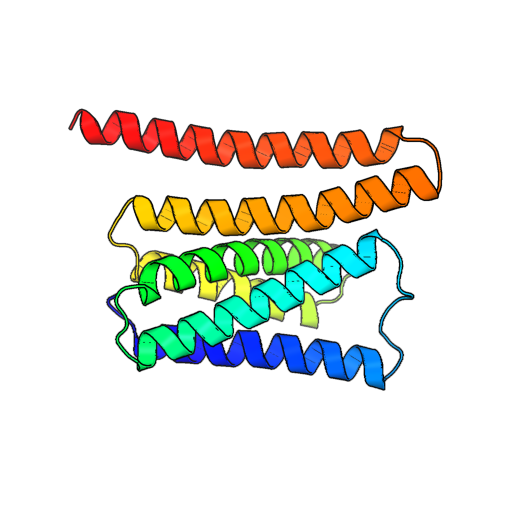M 1101 C CA . GLU A 1 142 ? 15.371 7.188 -14.179 1.00 85.06 142 GLU A CA 1
ATOM 1102 C C . GLU A 1 142 ? 15.322 7.859 -15.554 1.00 85.06 142 GLU A C 1
ATOM 1104 O O . GLU A 1 142 ? 16.283 7.765 -16.315 1.00 85.06 142 GLU A O 1
ATOM 1109 N N . SER A 1 143 ? 14.251 8.601 -15.849 1.00 83.81 143 SER A N 1
ATOM 1110 C CA . SER A 1 143 ? 14.119 9.329 -17.112 1.00 83.81 143 SER A CA 1
ATOM 1111 C C . SER A 1 143 ? 15.212 10.385 -17.285 1.00 83.81 143 SER A C 1
ATOM 1113 O O . SER A 1 143 ? 15.791 10.472 -18.360 1.00 83.81 143 SER A O 1
ATOM 1115 N N . ILE A 1 144 ? 15.569 11.121 -16.223 1.00 81.12 144 ILE A N 1
ATOM 1116 C CA . ILE A 1 144 ? 16.647 12.124 -16.252 1.00 81.12 144 ILE A CA 1
ATOM 1117 C C . ILE A 1 144 ? 17.990 11.459 -16.565 1.00 81.12 144 ILE A C 1
ATOM 1119 O O . ILE A 1 144 ? 18.802 12.022 -17.295 1.00 81.12 144 ILE A O 1
ATOM 1123 N N . VAL A 1 145 ? 18.217 10.257 -16.031 1.00 81.06 145 VAL A N 1
ATOM 1124 C CA . VAL A 1 145 ? 19.435 9.480 -16.286 1.00 81.06 145 VAL A CA 1
ATOM 1125 C C . VAL A 1 145 ? 19.454 8.904 -17.711 1.00 81.06 145 VAL A C 1
ATOM 1127 O O . VAL A 1 145 ? 20.535 8.763 -18.280 1.00 81.06 145 VAL A O 1
ATOM 1130 N N . GLN A 1 146 ? 18.295 8.579 -18.302 1.00 80.62 146 GLN A N 1
ATOM 1131 C CA . GLN A 1 146 ? 18.198 7.834 -19.568 1.00 80.62 146 GLN A CA 1
ATOM 1132 C C . GLN A 1 146 ? 17.820 8.650 -20.825 1.00 80.62 146 GLN A C 1
ATOM 1134 O O . GLN A 1 146 ? 18.056 8.151 -21.925 1.00 80.62 146 GLN A O 1
ATOM 1139 N N . GLY A 1 147 ? 17.249 9.861 -20.747 1.00 66.94 147 GLY A N 1
ATOM 1140 C CA . GLY A 1 147 ? 16.809 10.579 -21.959 1.00 66.94 147 GLY A CA 1
ATOM 1141 C C . GLY A 1 147 ? 15.771 11.694 -21.751 1.00 66.94 147 GLY A C 1
ATOM 1142 O O . GLY A 1 147 ? 15.552 12.134 -20.629 1.00 66.94 147 GLY A O 1
ATOM 1143 N N . PRO A 1 148 ? 15.154 12.240 -22.821 1.00 58.56 148 PRO A N 1
ATOM 1144 C CA . PRO A 1 148 ? 14.546 13.568 -22.776 1.00 58.56 148 PRO A CA 1
ATOM 1145 C C . PRO A 1 148 ? 13.344 13.655 -21.818 1.00 58.56 148 PRO A C 1
ATOM 1147 O O . PRO A 1 148 ? 12.336 12.972 -21.976 1.00 58.56 148 PRO A O 1
ATOM 1150 N N . ILE A 1 149 ? 13.464 14.595 -20.877 1.00 59.72 149 ILE A N 1
ATOM 1151 C CA . ILE A 1 149 ? 12.647 14.955 -19.694 1.00 59.72 149 ILE A CA 1
ATOM 1152 C C . ILE A 1 149 ? 11.110 15.025 -19.906 1.00 59.72 149 ILE A C 1
ATOM 1154 O O . ILE A 1 149 ? 10.338 15.104 -18.952 1.00 59.72 149 ILE A O 1
ATOM 1158 N N . ALA A 1 150 ? 10.617 15.002 -21.144 1.00 54.44 150 ALA A N 1
ATOM 1159 C CA . ALA A 1 150 ? 9.225 15.320 -21.462 1.00 54.44 150 ALA A CA 1
ATOM 1160 C C . ALA A 1 150 ? 8.200 14.245 -21.041 1.00 54.44 150 ALA A C 1
ATOM 1162 O O . ALA A 1 150 ? 7.068 14.598 -20.716 1.00 54.44 150 ALA A O 1
ATOM 1163 N N . GLN A 1 151 ? 8.557 12.953 -21.030 1.00 55.16 151 GLN A N 1
ATOM 1164 C CA . GLN A 1 151 ? 7.601 11.881 -20.694 1.00 55.16 151 GLN A CA 1
ATOM 1165 C C . GLN A 1 151 ? 7.359 11.738 -19.184 1.00 55.16 151 GLN A C 1
ATOM 1167 O O . GLN A 1 151 ? 6.233 11.470 -18.765 1.00 55.16 151 GLN A O 1
ATOM 1172 N N . SER A 1 152 ? 8.369 11.998 -18.354 1.00 57.12 152 SER A N 1
ATOM 1173 C CA . SER A 1 152 ? 8.249 11.924 -16.893 1.00 57.12 152 SER A CA 1
ATOM 1174 C C . SER A 1 152 ? 7.426 13.068 -16.301 1.00 57.12 152 SER A C 1
ATOM 1176 O O . SER A 1 152 ? 6.680 12.858 -15.345 1.00 57.12 152 SER A O 1
ATOM 1178 N N . LEU A 1 153 ? 7.469 14.260 -16.904 1.00 57.78 153 LEU A N 1
ATOM 1179 C CA . LEU A 1 153 ? 6.677 15.411 -16.454 1.00 57.78 153 LEU A CA 1
ATOM 1180 C C . LEU A 1 153 ? 5.160 15.169 -16.531 1.00 57.78 153 LEU A C 1
ATOM 1182 O O . LEU A 1 153 ? 4.434 15.589 -15.631 1.00 57.78 153 LEU A O 1
ATOM 1186 N N . TRP A 1 154 ? 4.666 14.461 -17.550 1.00 54.81 154 TRP A N 1
ATOM 1187 C CA . TRP A 1 154 ? 3.234 14.160 -17.689 1.00 54.81 154 TRP A CA 1
ATOM 1188 C C . TRP A 1 154 ? 2.731 13.161 -16.641 1.00 54.81 154 TRP A C 1
ATOM 1190 O O . TRP A 1 154 ? 1.646 13.355 -16.084 1.00 54.81 154 TRP A O 1
ATOM 1200 N N . GLY A 1 155 ? 3.526 12.133 -16.326 1.00 59.78 155 GLY A N 1
ATOM 1201 C CA . GLY A 1 155 ? 3.228 11.192 -15.241 1.00 59.78 155 GLY A CA 1
ATOM 1202 C C . GLY A 1 155 ? 3.187 11.890 -13.879 1.00 59.78 155 GLY A C 1
ATOM 1203 O O . GLY A 1 155 ? 2.210 11.756 -13.138 1.00 59.78 155 GLY A O 1
ATOM 1204 N N . ILE A 1 156 ? 4.190 12.734 -13.607 1.00 59.66 156 ILE A N 1
ATOM 1205 C CA . ILE A 1 156 ? 4.275 13.562 -12.396 1.00 59.66 156 ILE A CA 1
ATOM 1206 C C . ILE A 1 156 ? 3.043 14.471 -12.259 1.00 59.66 156 ILE A C 1
ATOM 1208 O O . ILE A 1 156 ? 2.393 14.486 -11.212 1.00 59.66 156 ILE A O 1
ATOM 1212 N N . LEU A 1 157 ? 2.680 15.208 -13.313 1.00 57.62 157 LEU A N 1
ATOM 1213 C CA . LEU A 1 157 ? 1.569 16.163 -13.276 1.00 57.62 157 LEU A CA 1
ATOM 1214 C C . LEU A 1 157 ? 0.209 15.480 -13.102 1.00 57.62 157 LEU A C 1
ATOM 1216 O O . LEU A 1 157 ? -0.624 15.965 -12.335 1.00 57.62 157 LEU A O 1
ATOM 1220 N N . THR A 1 158 ? -0.019 14.344 -13.759 1.00 61.62 158 THR A N 1
ATOM 1221 C CA . THR A 1 158 ? -1.296 13.617 -13.677 1.00 61.62 158 THR A CA 1
ATOM 1222 C C . THR A 1 158 ? -1.542 13.094 -12.259 1.00 61.62 158 THR A C 1
ATOM 1224 O O . THR A 1 158 ? -2.637 13.238 -11.711 1.00 61.62 158 THR A O 1
ATOM 1227 N N . TYR A 1 159 ? -0.507 12.566 -11.608 1.00 60.03 159 TYR A N 1
ATOM 1228 C CA . TYR A 1 159 ? -0.622 12.043 -10.248 1.00 60.03 159 TYR A CA 1
ATOM 1229 C C . TYR A 1 159 ? -0.640 13.129 -9.170 1.00 60.03 159 TYR A C 1
ATOM 1231 O O . TYR A 1 159 ? -1.405 12.999 -8.215 1.00 60.03 159 TYR A O 1
ATOM 1239 N N . ILE A 1 160 ? 0.124 14.221 -9.324 1.00 63.50 160 ILE A N 1
ATOM 1240 C CA . ILE A 1 160 ? -0.003 15.397 -8.444 1.00 63.50 160 ILE A CA 1
ATOM 1241 C C . ILE A 1 160 ? -1.432 15.937 -8.519 1.00 63.50 160 ILE A C 1
ATOM 1243 O O . ILE A 1 160 ? -2.011 16.267 -7.487 1.00 63.50 160 ILE A O 1
ATOM 1247 N N . SER A 1 161 ? -2.033 15.954 -9.711 1.00 57.44 161 SER A N 1
ATOM 1248 C CA . SER A 1 161 ? -3.424 16.370 -9.903 1.00 57.44 161 SER A CA 1
ATOM 1249 C C . SER A 1 161 ? -4.400 15.444 -9.171 1.00 57.44 161 SER A C 1
ATOM 1251 O O . SER A 1 161 ? -5.281 15.927 -8.465 1.00 57.44 161 SER A O 1
ATOM 1253 N N . LEU A 1 162 ? -4.221 14.122 -9.255 1.00 60.28 162 LEU A N 1
ATOM 1254 C CA . LEU A 1 162 ? -5.055 13.148 -8.534 1.00 60.28 162 LEU A CA 1
ATOM 1255 C C . LEU A 1 162 ? -4.890 13.231 -7.009 1.00 60.28 162 LEU A C 1
ATOM 1257 O O . LEU A 1 162 ? -5.881 13.193 -6.275 1.00 60.28 162 LEU A O 1
ATOM 1261 N N . ALA A 1 163 ? -3.658 13.388 -6.522 1.00 59.28 163 ALA A N 1
ATOM 1262 C CA . ALA A 1 163 ? -3.364 13.591 -5.106 1.00 59.28 163 ALA A CA 1
ATOM 1263 C C . ALA A 1 163 ? -3.974 14.903 -4.591 1.00 59.28 163 ALA A C 1
ATOM 1265 O O . ALA A 1 163 ? -4.626 14.919 -3.547 1.00 59.28 163 ALA A O 1
ATOM 1266 N N . PHE A 1 164 ? -3.828 15.988 -5.353 1.00 62.59 164 PHE A N 1
ATOM 1267 C CA . PHE A 1 164 ? -4.401 17.290 -5.034 1.00 62.59 164 PHE A CA 1
ATOM 1268 C C . PHE A 1 164 ? -5.929 17.240 -5.010 1.00 62.59 164 PHE A C 1
ATOM 1270 O O . PHE A 1 164 ? -6.530 17.672 -4.031 1.00 62.59 164 PHE A O 1
ATOM 1277 N N . VAL A 1 165 ? -6.567 16.637 -6.019 1.00 66.19 165 VAL A N 1
ATOM 1278 C CA . VAL A 1 165 ? -8.025 16.440 -6.053 1.00 66.19 165 VAL A CA 1
ATOM 1279 C C . VAL A 1 165 ? -8.489 15.629 -4.844 1.00 66.19 165 VAL A C 1
ATOM 1281 O O . VAL A 1 165 ? -9.461 16.008 -4.197 1.00 66.19 165 VAL A O 1
ATOM 1284 N N . SER A 1 166 ? -7.768 14.569 -4.475 1.00 62.56 166 SER A N 1
ATOM 1285 C CA . SER A 1 166 ? -8.100 13.750 -3.302 1.00 62.56 166 SER A CA 1
ATOM 1286 C C . SER A 1 166 ? -8.041 14.561 -2.001 1.00 62.56 166 SER A C 1
ATOM 1288 O O . SER A 1 166 ? -8.947 14.475 -1.172 1.00 62.56 166 SER A O 1
ATOM 1290 N N . VAL A 1 167 ? -7.016 15.403 -1.838 1.00 63.53 167 VAL A N 1
ATOM 1291 C CA . VAL A 1 167 ? -6.870 16.299 -0.678 1.00 63.53 167 VAL A CA 1
ATOM 1292 C C . VAL A 1 167 ? -7.947 17.389 -0.665 1.00 63.53 167 VAL A C 1
ATOM 1294 O O . VAL A 1 167 ? -8.544 17.643 0.380 1.00 63.53 167 VAL A O 1
ATOM 1297 N N . VAL A 1 168 ? -8.244 18.003 -1.813 1.00 64.19 168 VAL A N 1
ATOM 1298 C CA . VAL A 1 168 ? -9.277 19.041 -1.950 1.00 64.19 168 VAL A CA 1
ATOM 1299 C C . VAL A 1 168 ? -10.666 18.479 -1.660 1.00 64.19 168 VAL A C 1
ATOM 1301 O O . VAL A 1 168 ? -11.428 19.097 -0.923 1.00 64.19 168 VAL A O 1
ATOM 1304 N N . VAL A 1 169 ? -10.998 17.291 -2.168 1.00 67.94 169 VAL A N 1
ATOM 1305 C CA . VAL A 1 169 ? -12.280 16.631 -1.885 1.00 67.94 169 VAL A CA 1
ATOM 1306 C C . VAL A 1 169 ? -12.418 16.339 -0.391 1.00 67.94 169 VAL A C 1
ATOM 1308 O O . VAL A 1 169 ? -13.465 16.624 0.191 1.00 67.94 169 VAL A O 1
ATOM 1311 N N . LEU A 1 170 ? -11.358 15.853 0.261 1.00 60.69 170 LEU A N 1
ATOM 1312 C CA . LEU A 1 170 ? -11.359 15.635 1.710 1.00 60.69 170 LEU A CA 1
ATOM 1313 C C . LEU A 1 170 ? -11.541 16.940 2.496 1.00 60.69 170 LEU A C 1
ATOM 1315 O O . LEU A 1 170 ? -12.310 16.963 3.455 1.00 60.69 170 LEU A O 1
ATOM 1319 N N . LEU A 1 171 ? -10.904 18.034 2.066 1.00 60.03 171 LEU A N 1
ATOM 1320 C CA . LEU A 1 171 ? -11.087 19.365 2.655 1.00 60.03 171 LEU A CA 1
ATOM 1321 C C . LEU A 1 171 ? -12.512 19.901 2.463 1.00 60.03 171 LEU A C 1
ATOM 1323 O O . LEU A 1 171 ? -13.081 20.474 3.387 1.00 60.03 171 LEU A O 1
ATOM 1327 N N . ILE A 1 172 ? -13.125 19.696 1.297 1.00 69.81 172 ILE A N 1
ATOM 1328 C CA . ILE A 1 172 ? -14.510 20.119 1.042 1.00 69.81 172 ILE A CA 1
ATOM 1329 C C . ILE A 1 172 ? -15.484 19.341 1.933 1.00 69.81 172 ILE A C 1
ATOM 1331 O O . ILE A 1 172 ? -16.395 19.933 2.516 1.00 69.81 172 ILE A O 1
ATOM 1335 N N . ILE A 1 173 ? -15.281 18.027 2.073 1.00 66.75 173 ILE A N 1
ATOM 1336 C CA . ILE A 1 173 ? -16.077 17.182 2.973 1.00 66.75 173 ILE A CA 1
ATOM 1337 C C . ILE A 1 173 ? -15.923 17.656 4.426 1.00 66.75 173 ILE A C 1
ATOM 1339 O O . ILE A 1 173 ? -16.918 17.739 5.145 1.00 66.75 173 ILE A O 1
ATOM 1343 N N . GLN A 1 174 ? -14.705 18.020 4.837 1.00 61.09 174 GLN A N 1
ATOM 1344 C CA . GLN A 1 174 ? -14.416 18.584 6.158 1.00 61.09 174 GLN A CA 1
ATOM 1345 C C . GLN A 1 174 ? -15.213 19.878 6.402 1.00 61.09 174 GLN A C 1
ATOM 1347 O O . GLN A 1 174 ? -15.946 19.973 7.381 1.00 61.09 174 GLN A O 1
ATOM 1352 N N . ILE A 1 175 ? -15.135 20.841 5.475 1.00 70.00 175 ILE A N 1
ATOM 1353 C CA . ILE A 1 175 ? -15.786 22.155 5.609 1.00 70.00 175 ILE A CA 1
ATOM 1354 C C . ILE A 1 175 ? -17.312 22.041 5.663 1.00 70.00 175 ILE A C 1
ATOM 1356 O O . ILE A 1 175 ? -17.953 22.821 6.363 1.00 70.00 175 ILE A O 1
ATOM 1360 N N . ARG A 1 176 ? -17.915 21.112 4.910 1.00 70.56 176 ARG A N 1
ATOM 1361 C CA . ARG A 1 176 ? -19.370 20.901 4.972 1.00 70.56 176 ARG A CA 1
ATOM 1362 C C . ARG A 1 176 ? -19.801 20.338 6.317 1.00 70.56 176 ARG A C 1
ATOM 1364 O O . ARG A 1 176 ? -20.789 20.798 6.862 1.00 70.56 176 ARG A O 1
ATOM 1371 N N . ARG A 1 177 ? -19.042 19.389 6.859 1.00 57.91 177 ARG A N 1
ATOM 1372 C CA . ARG A 1 177 ? -19.408 18.706 8.098 1.00 57.91 177 ARG A CA 1
ATOM 1373 C C . ARG A 1 177 ? -19.233 19.572 9.347 1.00 57.91 177 ARG A C 1
ATOM 1375 O O . ARG A 1 177 ? -19.948 19.355 10.308 1.00 57.91 177 ARG A O 1
ATOM 1382 N N . ASP A 1 178 ? -18.325 20.545 9.335 1.00 64.00 178 ASP A N 1
ATOM 1383 C CA . ASP A 1 178 ? -18.172 21.496 10.450 1.00 64.00 178 ASP A CA 1
ATOM 1384 C C . ASP A 1 178 ? -19.288 22.566 10.484 1.00 64.00 178 ASP A C 1
ATOM 1386 O O . ASP A 1 178 ? -19.342 23.373 11.412 1.00 64.00 178 ASP A O 1
ATOM 1390 N N . LYS A 1 179 ? -20.164 22.604 9.468 1.00 60.56 179 LYS A N 1
ATOM 1391 C CA . LYS A 1 179 ? -21.309 23.528 9.383 1.00 60.56 179 LYS A CA 1
ATOM 1392 C C . LYS A 1 179 ? -22.649 22.899 9.780 1.00 60.56 179 LYS A C 1
ATOM 1394 O O . LYS A 1 179 ? -23.600 23.658 9.956 1.00 60.56 179 LYS A O 1
ATOM 1399 N N . ASP A 1 180 ? -22.700 21.575 9.912 1.00 62.34 180 ASP A N 1
ATOM 1400 C CA . ASP A 1 180 ? -23.882 20.786 10.290 1.00 62.34 180 ASP A CA 1
ATOM 1401 C C . ASP A 1 180 ? -23.741 20.265 11.731 1.00 62.34 180 ASP A C 1
ATOM 1403 O O . ASP A 1 180 ? -24.751 20.281 12.471 1.00 62.34 180 ASP A O 1
#